Protein AF-A0A2J7Y1F1-F1 (afdb_monomer)

Solvent-accessible surface area (backbone atoms only — not comparable to full-atom values): 4789 Å² total; per-residue (Å²): 57,37,38,30,72,34,42,37,34,38,34,18,41,94,88,64,50,77,74,49,73,44,41,56,81,35,69,50,54,54,68,38,37,55,34,42,76,73,72,40,81,90,53,72,86,56,48,79,42,70,77,52,80,61,42,66,50,76,49,53,58,69,61,49,54,61,45,37,78,79,42,54,68,57,55,54,54,52,53,72,68,66,117

Organism: NCBI:txid47790

Secondary structure (DSSP, 8-state):
-EEEEES-EEEE-TT--EEEEE-TT-EE--HHHHHHHTT--S--SSEEEESS--EEEE--HHHHHHHHTT-THHHHHHHHH--

Structure (mmCIF, N/CA/C/O backbone):
data_AF-A0A2J7Y1F1-F1
#
_entry.id   AF-A0A2J7Y1F1-F1
#
loop_
_atom_site.group_PDB
_atom_site.id
_atom_site.type_symbol
_atom_site.label_atom_id
_atom_site.label_alt_id
_atom_site.label_comp_id
_atom_site.label_asym_id
_atom_site.label_entity_id
_atom_site.label_seq_id
_atom_site.pdbx_PDB_ins_code
_atom_site.Cartn_x
_atom_site.Cartn_y
_atom_site.Cartn_z
_atom_site.occupancy
_atom_site.B_iso_or_equiv
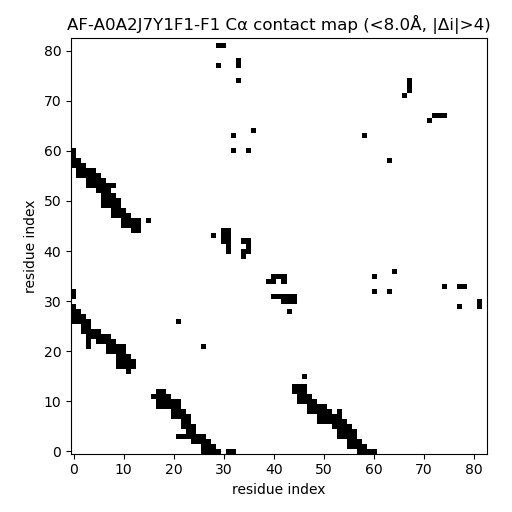_atom_site.auth_seq_id
_atom_site.auth_comp_id
_atom_site.auth_asym_id
_atom_site.auth_atom_id
_atom_site.pdbx_PDB_model_num
ATOM 1 N N . MET A 1 1 ? 4.086 -0.807 -0.418 1.00 93.56 1 MET A N 1
ATOM 2 C CA . MET A 1 1 ? 2.686 -1.096 -0.034 1.00 93.56 1 MET A CA 1
ATOM 3 C C . MET A 1 1 ? 2.665 -1.905 1.250 1.00 93.56 1 MET A C 1
ATOM 5 O O . MET A 1 1 ? 3.715 -2.399 1.664 1.00 93.56 1 MET A O 1
ATOM 9 N N . TYR A 1 2 ? 1.499 -2.023 1.873 1.00 97.56 2 TYR A N 1
ATOM 10 C CA . TYR A 1 2 ?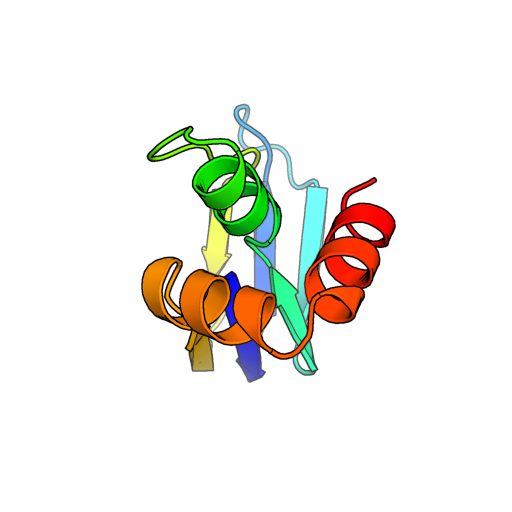 1.318 -2.725 3.138 1.00 97.56 2 TYR A CA 1
ATOM 11 C C . TYR A 1 2 ? 0.164 -3.716 3.034 1.00 97.56 2 TYR A C 1
ATOM 13 O O . TYR A 1 2 ? -0.865 -3.388 2.451 1.00 97.56 2 TYR A O 1
ATOM 21 N N . PHE A 1 3 ? 0.327 -4.893 3.632 1.00 97.56 3 PHE A N 1
ATOM 22 C CA . PHE A 1 3 ? -0.712 -5.915 3.761 1.00 97.56 3 PHE A CA 1
ATOM 23 C C . PHE A 1 3 ? -1.076 -6.058 5.233 1.00 97.56 3 PHE A C 1
ATOM 25 O O . PHE A 1 3 ? -0.188 -6.258 6.065 1.00 97.56 3 PHE A O 1
ATOM 32 N N . ILE A 1 4 ? -2.360 -5.948 5.561 1.00 98.31 4 ILE A N 1
ATOM 33 C CA . ILE A 1 4 ? -2.843 -5.961 6.942 1.00 98.31 4 ILE A CA 1
ATOM 34 C C . ILE A 1 4 ? -2.978 -7.411 7.405 1.00 98.31 4 ILE A C 1
ATOM 36 O O . ILE A 1 4 ? -3.883 -8.131 6.980 1.00 98.31 4 ILE A O 1
ATOM 40 N N . LEU A 1 5 ? -2.085 -7.833 8.302 1.00 98.38 5 LEU A N 1
ATOM 41 C CA . LEU A 1 5 ? -2.156 -9.140 8.952 1.00 98.38 5 LEU A CA 1
ATOM 42 C C . LEU A 1 5 ? -3.179 -9.128 10.092 1.00 98.38 5 LEU A C 1
ATOM 44 O O . LEU A 1 5 ? -3.891 -10.111 10.285 1.00 98.38 5 LEU A O 1
ATOM 48 N N . LYS A 1 6 ? -3.261 -8.020 10.835 1.00 98.44 6 LYS A N 1
ATOM 49 C CA . LYS A 1 6 ? -4.178 -7.842 11.966 1.00 98.44 6 LYS A CA 1
ATOM 50 C C . LYS A 1 6 ? -4.416 -6.359 12.251 1.00 98.44 6 LYS A C 1
ATOM 52 O O . LYS A 1 6 ? -3.528 -5.544 12.016 1.00 98.44 6 LYS A O 1
ATOM 57 N N . GLY A 1 7 ? -5.582 -6.043 12.810 1.00 97.81 7 GLY A N 1
ATOM 58 C CA . GLY A 1 7 ? -5.981 -4.687 13.193 1.00 97.81 7 GLY A CA 1
ATOM 59 C C . GLY A 1 7 ? -6.730 -3.949 12.085 1.00 97.81 7 GLY A C 1
ATOM 60 O O . GLY A 1 7 ? -7.096 -4.540 11.063 1.00 97.81 7 GLY A O 1
ATOM 61 N N . THR A 1 8 ? -6.966 -2.660 12.313 1.00 98.31 8 THR A N 1
ATOM 62 C CA . THR A 1 8 ? -7.746 -1.772 11.447 1.00 98.31 8 THR A CA 1
ATOM 63 C C . THR A 1 8 ? -6.984 -0.482 11.147 1.00 98.31 8 THR A C 1
ATOM 65 O O . THR A 1 8 ? -6.435 0.171 12.037 1.00 98.31 8 THR A O 1
ATOM 68 N N . VAL A 1 9 ? -6.981 -0.081 9.877 1.00 98.50 9 VAL A N 1
ATOM 69 C CA . VAL A 1 9 ? -6.341 1.144 9.385 1.00 98.50 9 VAL A CA 1
ATOM 70 C C . VAL A 1 9 ? -7.397 2.065 8.787 1.00 98.50 9 VAL A C 1
ATOM 72 O O . VAL A 1 9 ? -8.138 1.669 7.890 1.00 98.50 9 VAL A O 1
ATOM 75 N N . ALA A 1 10 ? -7.450 3.306 9.255 1.00 98.25 10 ALA A N 1
ATOM 76 C CA . ALA A 1 10 ? -8.237 4.374 8.659 1.00 98.25 10 ALA A CA 1
ATOM 77 C C . ALA A 1 10 ? -7.457 5.044 7.519 1.00 98.25 10 ALA A C 1
ATOM 79 O O . ALA A 1 10 ? -6.287 5.400 7.687 1.00 98.25 10 ALA A O 1
ATOM 80 N N . ILE A 1 11 ? -8.119 5.235 6.378 1.00 97.75 11 ILE A N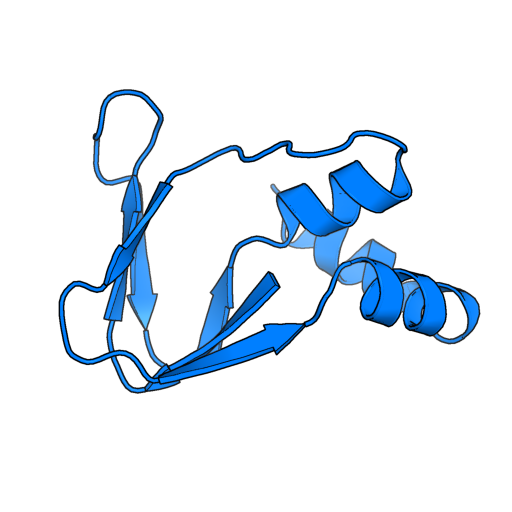 1
ATOM 81 C CA . ILE A 1 11 ? -7.596 5.971 5.225 1.00 97.75 11 ILE A CA 1
ATOM 82 C C . ILE A 1 11 ? -8.330 7.304 5.127 1.00 97.75 11 ILE A C 1
ATOM 84 O O . ILE A 1 11 ? -9.561 7.325 5.076 1.00 97.75 11 ILE A O 1
ATOM 88 N N . SER A 1 12 ? -7.588 8.406 5.086 1.00 97.56 12 SER A N 1
ATOM 89 C CA . SER A 1 12 ? -8.139 9.755 4.964 1.00 97.56 12 SER A CA 1
ATOM 90 C C . SER A 1 12 ? -7.516 10.525 3.807 1.00 97.56 12 SER A C 1
ATOM 92 O O . SER A 1 12 ? -6.349 10.313 3.474 1.00 97.56 12 SER A O 1
ATOM 94 N N . ASP A 1 13 ? -8.275 11.442 3.219 1.00 95.31 13 ASP A N 1
ATOM 95 C CA . ASP A 1 13 ? -7.752 12.371 2.217 1.00 95.31 13 ASP A CA 1
ATOM 96 C C . ASP A 1 13 ? -6.845 13.454 2.839 1.00 95.31 13 ASP A C 1
ATOM 98 O O . ASP A 1 13 ? -6.579 13.472 4.046 1.00 95.31 13 ASP A O 1
ATOM 102 N N . GLU A 1 14 ? -6.360 14.372 2.002 1.00 90.75 14 GLU A N 1
ATOM 103 C CA . GLU A 1 14 ? -5.515 15.504 2.405 1.00 90.75 14 GLU A CA 1
ATOM 104 C C . GLU A 1 14 ? -6.195 16.487 3.372 1.00 90.75 14 GLU A C 1
ATOM 106 O O . GLU A 1 14 ? -5.513 17.205 4.104 1.00 90.75 14 GLU A O 1
ATOM 111 N N . THR A 1 15 ? -7.530 16.499 3.424 1.00 93.81 15 THR A N 1
ATOM 112 C CA . THR A 1 15 ? -8.309 17.327 4.356 1.00 93.81 15 THR A CA 1
ATOM 113 C C . THR A 1 15 ? -8.497 16.650 5.717 1.00 93.81 15 THR A C 1
ATOM 115 O O . THR A 1 15 ? -8.968 17.277 6.666 1.00 93.81 15 THR A O 1
ATOM 118 N N . GLY A 1 16 ? -8.113 15.373 5.830 1.00 92.31 16 GLY A N 1
ATOM 119 C CA . GLY A 1 16 ? -8.353 14.534 6.999 1.00 92.31 16 GLY A CA 1
ATO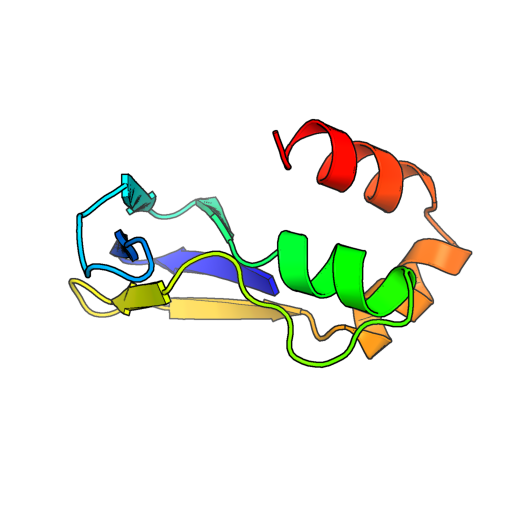M 120 C C . GLY A 1 16 ? -9.747 13.904 7.024 1.00 92.31 16 GLY A C 1
ATOM 121 O O . GLY A 1 16 ? -10.107 13.281 8.025 1.00 92.31 16 GLY A O 1
ATOM 122 N N . SER A 1 17 ? -10.530 14.035 5.948 1.00 96.75 17 SER A N 1
ATOM 123 C CA . SER A 1 17 ? -11.818 13.357 5.825 1.00 96.75 17 SER A CA 1
ATOM 124 C C . SER A 1 17 ? -11.597 11.857 5.665 1.00 96.75 17 SER A C 1
ATOM 126 O O . SER A 1 17 ? -10.761 11.418 4.873 1.00 96.75 17 SER A O 1
ATOM 128 N N . LEU A 1 18 ? -12.331 11.055 6.436 1.00 97.31 18 LEU A N 1
ATOM 129 C CA . LEU A 1 18 ? -12.232 9.600 6.383 1.00 97.31 18 LEU A CA 1
ATOM 130 C C . LEU A 1 18 ? -12.831 9.090 5.068 1.00 97.31 18 LEU A C 1
ATOM 132 O O . LEU A 1 18 ? -14.032 9.224 4.842 1.00 97.31 18 LEU A O 1
ATOM 136 N N . LEU A 1 19 ? -12.007 8.442 4.250 1.00 96.38 19 LEU A N 1
ATOM 137 C CA . LEU A 1 19 ? -12.437 7.793 3.015 1.00 96.38 19 LEU A CA 1
ATOM 138 C C . LEU A 1 19 ? -12.952 6.382 3.296 1.00 96.38 19 LEU A C 1
ATOM 140 O O . LEU A 1 19 ? -14.028 6.002 2.844 1.00 96.38 19 LEU A O 1
ATOM 144 N N . THR A 1 20 ? -12.185 5.593 4.056 1.00 97.38 20 THR A N 1
ATOM 145 C CA . THR A 1 20 ? -12.541 4.204 4.372 1.00 97.38 20 THR A CA 1
ATOM 146 C C . THR A 1 20 ? -11.755 3.653 5.565 1.00 97.38 20 THR A C 1
ATOM 148 O O . THR A 1 20 ? -10.826 4.287 6.072 1.00 97.38 20 THR A O 1
ATOM 151 N N . ARG A 1 21 ? -12.122 2.447 6.007 1.00 98.00 21 ARG A N 1
ATOM 152 C CA . ARG A 1 21 ? -11.358 1.624 6.950 1.00 98.00 21 ARG A CA 1
ATOM 153 C C . ARG A 1 21 ? -11.029 0.283 6.320 1.00 98.00 21 ARG A C 1
ATOM 155 O O . ARG A 1 21 ? -11.899 -0.374 5.758 1.00 98.00 21 ARG A O 1
ATOM 162 N N . LEU A 1 22 ? -9.780 -0.127 6.469 1.00 98.00 22 LEU A N 1
ATOM 163 C CA . LEU A 1 22 ? -9.254 -1.388 5.976 1.00 98.00 22 LEU A CA 1
ATOM 164 C C . LEU A 1 22 ? -8.943 -2.299 7.158 1.00 98.00 22 LEU A C 1
ATOM 166 O O . LEU A 1 22 ? -8.383 -1.854 8.157 1.00 98.00 22 LEU A O 1
ATOM 170 N N . ALA A 1 23 ? -9.305 -3.570 7.035 1.00 97.81 23 ALA A N 1
ATOM 171 C CA . ALA A 1 23 ? -9.109 -4.577 8.072 1.00 97.81 23 ALA A CA 1
ATOM 172 C C . ALA A 1 23 ? -8.184 -5.700 7.581 1.00 97.81 23 ALA A C 1
ATOM 174 O O . ALA A 1 23 ? -7.679 -5.670 6.455 1.00 97.81 23 ALA A O 1
ATOM 175 N N . GLN A 1 24 ? -7.977 -6.705 8.430 1.00 97.88 24 GLN A N 1
ATOM 176 C CA . GLN A 1 24 ? -7.217 -7.913 8.114 1.00 97.88 24 GLN A CA 1
ATOM 177 C C . GLN A 1 24 ? -7.542 -8.485 6.721 1.00 97.88 24 GLN A C 1
ATOM 179 O O . GLN A 1 24 ? -8.703 -8.599 6.334 1.00 97.88 24 GLN A O 1
ATOM 184 N N . GLY A 1 25 ? -6.497 -8.858 5.979 1.00 96.75 25 GLY A N 1
ATOM 185 C CA . GLY A 1 25 ? -6.586 -9.366 4.606 1.00 96.75 25 GLY A CA 1
ATOM 186 C C . GLY A 1 25 ? -6.614 -8.275 3.531 1.00 96.75 25 GLY A C 1
ATOM 187 O O . GLY A 1 25 ? -6.394 -8.576 2.360 1.00 96.75 25 GLY A O 1
ATOM 188 N N . SER A 1 26 ? -6.828 -7.012 3.912 1.00 96.81 26 SER A N 1
ATOM 189 C CA . SER A 1 26 ? -6.748 -5.870 2.994 1.00 96.81 26 SER A CA 1
ATOM 190 C C . SER A 1 26 ? -5.302 -5.407 2.793 1.00 96.81 26 SER A C 1
ATOM 192 O O . SER A 1 26 ? -4.394 -5.770 3.547 1.00 96.81 26 SER A O 1
ATOM 194 N N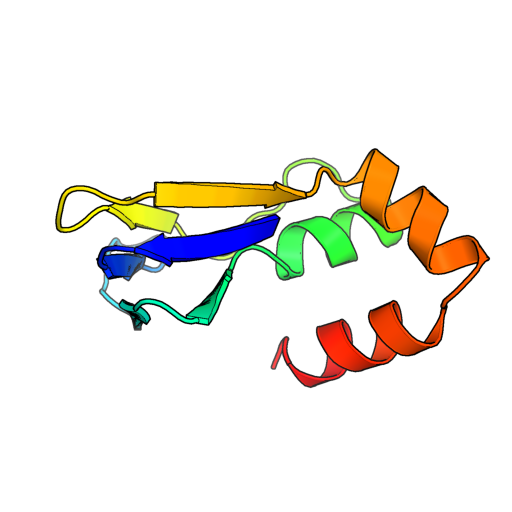 . HIS A 1 27 ? -5.088 -4.553 1.797 1.00 95.75 27 HIS A N 1
ATOM 195 C CA . HIS A 1 27 ? -3.809 -3.900 1.531 1.00 95.75 27 HIS A CA 1
ATOM 196 C C . HIS A 1 27 ? -4.011 -2.419 1.199 1.00 95.75 27 HIS A C 1
ATOM 198 O O . HIS A 1 27 ? -5.131 -1.999 0.922 1.00 95.75 27 HIS A O 1
ATOM 204 N N . PHE A 1 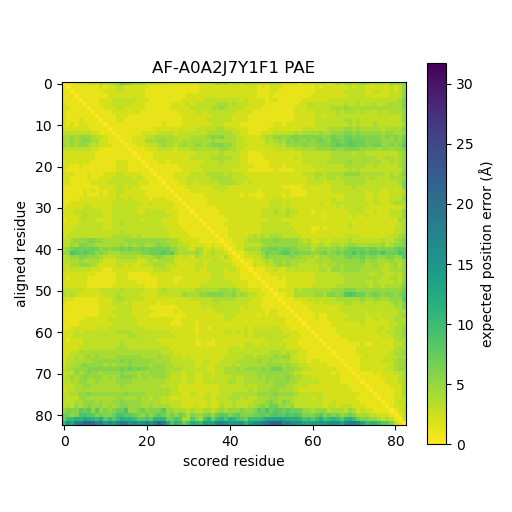28 ? -2.937 -1.631 1.275 1.00 95.62 28 PHE A N 1
ATOM 205 C CA . PHE A 1 28 ? -2.946 -0.220 0.882 1.00 95.62 28 PHE A CA 1
ATOM 206 C C . PHE A 1 28 ? -1.564 0.293 0.456 1.00 95.62 28 PHE A C 1
ATOM 208 O O . PHE A 1 28 ? -0.508 -0.264 0.794 1.00 95.62 28 PHE A O 1
ATOM 215 N N . GLY A 1 29 ? -1.559 1.435 -0.234 1.00 94.25 29 GLY A N 1
ATOM 216 C CA . GLY A 1 29 ? -0.349 2.145 -0.653 1.00 94.25 29 GLY A CA 1
ATOM 217 C C . GLY A 1 29 ? 0.235 1.654 -1.981 1.00 94.25 29 GLY A C 1
ATOM 218 O O . GLY A 1 29 ? 1.405 1.930 -2.263 1.00 94.25 29 GLY A O 1
ATOM 219 N N . GLU A 1 30 ? -0.563 0.934 -2.767 1.00 93.62 30 GLU A N 1
ATOM 220 C CA . GLU A 1 30 ? -0.316 0.489 -4.140 1.00 93.62 30 GLU A CA 1
ATOM 221 C C . GLU A 1 30 ? -0.089 1.659 -5.099 1.00 93.62 30 GLU A C 1
ATOM 223 O O . GLU A 1 30 ? 0.868 1.612 -5.867 1.00 93.62 30 GLU A O 1
ATOM 228 N N . PHE A 1 31 ? -0.825 2.769 -4.957 1.00 93.25 31 PHE A N 1
ATOM 229 C CA . PHE A 1 31 ? -0.612 3.972 -5.774 1.00 93.25 31 PHE A CA 1
ATOM 230 C C . PHE A 1 31 ? 0.835 4.467 -5.760 1.00 93.25 31 PHE A C 1
ATOM 232 O O . PHE A 1 31 ? 1.375 4.829 -6.797 1.00 93.25 31 PHE A O 1
ATOM 239 N N . GLY A 1 32 ? 1.504 4.456 -4.603 1.00 92.81 32 GLY A N 1
ATOM 240 C CA . GLY A 1 32 ? 2.902 4.898 -4.556 1.00 92.81 32 GLY 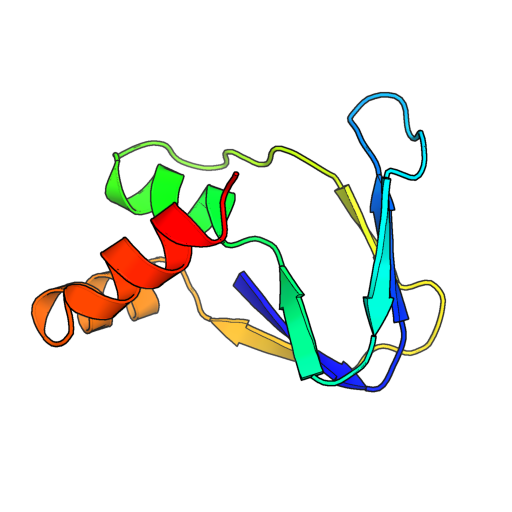A CA 1
ATOM 241 C C . GLY A 1 32 ? 3.911 3.838 -5.006 1.00 92.81 32 GLY A C 1
ATOM 242 O O . GLY A 1 32 ? 5.076 4.176 -5.178 1.00 92.81 32 GLY A O 1
ATOM 243 N N . ILE A 1 33 ? 3.500 2.576 -5.181 1.00 93.19 33 ILE A N 1
ATOM 244 C CA . ILE A 1 33 ? 4.302 1.590 -5.920 1.00 93.19 33 ILE A CA 1
ATOM 245 C C . ILE A 1 33 ? 4.162 1.842 -7.423 1.00 93.19 33 ILE A C 1
ATOM 247 O O . ILE A 1 33 ? 5.174 1.937 -8.106 1.00 93.19 33 ILE A O 1
ATOM 251 N N . LEU A 1 34 ? 2.936 2.019 -7.926 1.00 93.00 34 LEU A N 1
ATOM 252 C CA . LEU A 1 34 ? 2.694 2.333 -9.338 1.00 93.00 34 LEU A CA 1
ATOM 253 C C . LEU A 1 34 ? 3.394 3.635 -9.750 1.00 93.00 34 LEU A C 1
ATOM 255 O O . LEU A 1 34 ? 4.126 3.653 -10.732 1.00 93.00 34 LEU A O 1
ATOM 259 N N . ALA A 1 35 ? 3.277 4.685 -8.932 1.00 93.56 35 ALA A N 1
ATOM 260 C CA . ALA A 1 35 ? 3.973 5.949 -9.155 1.00 93.56 35 ALA A CA 1
ATOM 261 C C . ALA A 1 35 ? 5.501 5.772 -9.197 1.00 93.56 35 ALA A C 1
ATOM 263 O O . ALA A 1 35 ? 6.161 6.386 -10.029 1.00 93.56 35 ALA A O 1
ATOM 264 N N . TYR A 1 36 ? 6.066 4.900 -8.351 1.00 94.44 36 TYR A N 1
ATOM 265 C CA . TYR A 1 36 ? 7.498 4.589 -8.378 1.00 94.44 36 TYR A CA 1
ATOM 266 C C . TYR A 1 36 ? 7.918 3.928 -9.697 1.00 94.44 36 TYR A C 1
ATOM 268 O O . TYR A 1 36 ? 8.935 4.323 -10.265 1.00 94.44 36 TYR A O 1
ATOM 276 N N . LEU A 1 37 ? 7.132 2.971 -10.207 1.00 92.56 37 LEU A N 1
ATOM 277 C CA . LEU A 1 37 ? 7.382 2.351 -11.516 1.00 92.56 37 LEU A CA 1
ATOM 278 C C . LEU A 1 37 ? 7.293 3.367 -12.661 1.00 92.56 37 LEU A C 1
ATOM 280 O O . LEU A 1 37 ? 8.071 3.297 -13.608 1.00 92.56 37 LEU A O 1
ATOM 284 N N . ASP A 1 38 ? 6.406 4.352 -12.529 1.00 93.50 38 ASP A N 1
ATOM 285 C CA . ASP A 1 38 ? 6.253 5.462 -13.474 1.00 93.50 38 ASP A CA 1
ATOM 286 C C . ASP A 1 38 ? 7.321 6.574 -13.268 1.00 93.50 38 ASP A C 1
ATOM 288 O O . ASP A 1 38 ? 7.259 7.637 -13.890 1.00 93.50 38 ASP A O 1
ATOM 292 N N . GLY A 1 39 ? 8.323 6.354 -12.404 1.00 94.44 39 GLY A N 1
ATOM 293 C CA . GLY A 1 39 ? 9.451 7.266 -12.169 1.00 94.44 39 GLY A CA 1
ATOM 294 C C . GLY A 1 39 ? 9.177 8.413 -11.187 1.00 94.44 39 GLY A C 1
ATOM 295 O O . GLY A 1 39 ? 9.996 9.325 -11.057 1.00 94.44 39 GLY A O 1
ATOM 296 N N . GLN A 1 40 ? 8.047 8.390 -10.480 1.00 93.31 40 GLN A N 1
ATOM 297 C CA . GLN A 1 40 ? 7.653 9.399 -9.499 1.00 93.31 40 GLN A CA 1
ATOM 298 C C . GLN A 1 40 ? 7.944 8.934 -8.066 1.00 93.31 40 GLN A C 1
ATOM 300 O O . GLN A 1 40 ? 7.395 7.951 -7.567 1.00 93.31 40 GLN A O 1
ATOM 305 N N . LEU A 1 41 ? 8.788 9.683 -7.354 1.00 88.44 41 LEU A N 1
ATOM 306 C CA . LEU A 1 41 ? 9.196 9.352 -5.988 1.00 88.44 41 LEU A CA 1
ATOM 307 C C . LEU A 1 41 ? 8.336 10.073 -4.946 1.00 88.44 41 LEU A C 1
ATOM 309 O O . LEU A 1 41 ? 8.089 11.271 -5.040 1.00 88.44 41 LEU A O 1
ATOM 313 N N . GLY A 1 42 ? 7.930 9.343 -3.904 1.00 83.88 42 GLY A N 1
ATOM 314 C CA . GLY A 1 42 ? 7.278 9.919 -2.723 1.00 83.88 42 GLY A CA 1
ATOM 315 C C . GLY A 1 42 ? 5.794 10.268 -2.882 1.00 83.88 42 GLY A C 1
ATOM 316 O O . GLY A 1 42 ? 5.223 10.860 -1.970 1.00 83.88 42 GLY A O 1
ATOM 317 N N . VAL A 1 43 ? 5.151 9.883 -3.988 1.00 90.19 43 VAL A N 1
ATOM 318 C CA . VAL A 1 43 ? 3.728 10.165 -4.226 1.00 90.19 43 VAL A CA 1
ATOM 319 C C . VAL A 1 43 ? 2.837 9.312 -3.314 1.00 90.19 43 VAL A C 1
ATOM 321 O O . VAL A 1 43 ? 2.970 8.086 -3.240 1.00 90.19 43 VAL A O 1
ATOM 324 N N . ARG A 1 44 ? 1.906 9.973 -2.616 1.00 91.19 44 ARG A N 1
ATOM 325 C CA . ARG A 1 44 ? 0.834 9.366 -1.814 1.00 91.19 44 ARG A CA 1
ATOM 326 C C . ARG A 1 44 ? -0.459 10.137 -2.054 1.00 91.19 44 ARG A C 1
ATOM 328 O O . ARG A 1 44 ? -0.444 11.360 -2.037 1.00 91.19 44 ARG A O 1
ATOM 335 N N . THR A 1 45 ? -1.555 9.415 -2.257 1.00 92.12 45 THR A N 1
ATOM 336 C CA . THR A 1 45 ? -2.885 9.982 -2.541 1.00 92.12 45 THR A CA 1
ATOM 337 C C . THR A 1 45 ? -3.753 10.132 -1.291 1.00 92.12 45 THR A C 1
ATOM 339 O O . THR A 1 45 ? -4.721 10.882 -1.299 1.00 92.12 45 THR A O 1
ATOM 342 N N . ALA A 1 46 ? -3.406 9.432 -0.210 1.00 94.75 46 ALA A N 1
ATOM 343 C CA . ALA A 1 46 ? -4.138 9.433 1.047 1.00 94.75 46 ALA A CA 1
ATOM 344 C C . ALA A 1 46 ? -3.194 9.155 2.226 1.00 94.75 46 ALA A C 1
ATOM 346 O O . ALA A 1 46 ? -2.107 8.587 2.059 1.00 94.75 46 ALA A O 1
ATOM 347 N N . ALA A 1 47 ? -3.626 9.532 3.426 1.00 95.62 47 ALA A N 1
ATOM 348 C CA . ALA A 1 47 ? -2.960 9.198 4.676 1.00 95.62 47 ALA A CA 1
ATOM 349 C C . ALA A 1 47 ? -3.558 7.918 5.272 1.00 95.62 47 ALA A C 1
ATOM 351 O O . ALA A 1 47 ? -4.771 7.732 5.281 1.00 95.62 47 ALA A O 1
ATOM 352 N N . ALA A 1 48 ? -2.697 7.049 5.799 1.00 97.00 48 ALA A N 1
ATOM 353 C CA . ALA A 1 48 ? -3.089 5.833 6.499 1.00 97.00 48 ALA A CA 1
ATOM 354 C C . ALA A 1 48 ? -2.717 5.949 7.980 1.00 97.00 48 ALA A C 1
ATOM 356 O O . ALA A 1 48 ? -1.567 6.246 8.314 1.00 97.00 48 ALA A O 1
ATOM 357 N N . ARG A 1 49 ? -3.678 5.702 8.871 1.00 97.25 49 ARG A N 1
ATOM 358 C CA . ARG A 1 49 ? -3.494 5.757 10.324 1.00 97.25 49 ARG A CA 1
ATOM 359 C C . ARG A 1 49 ? -4.048 4.493 10.970 1.00 97.25 49 ARG A C 1
ATOM 361 O O . ARG A 1 49 ? -5.149 4.068 10.651 1.00 97.25 49 ARG A O 1
ATOM 368 N N . ALA A 1 50 ? -3.296 3.910 11.897 1.00 97.81 50 ALA A N 1
ATOM 369 C CA . ALA A 1 50 ? -3.788 2.802 12.707 1.00 97.81 50 ALA A CA 1
ATOM 370 C C . ALA A 1 50 ? -4.887 3.292 13.668 1.00 97.81 50 ALA A C 1
ATOM 372 O O . ALA A 1 50 ? -4.665 4.250 14.416 1.00 97.81 50 ALA A O 1
ATOM 373 N N . ASP A 1 51 ? -6.053 2.643 13.633 1.00 96.00 51 ASP A N 1
ATOM 374 C CA . ASP A 1 51 ? -7.141 2.873 14.596 1.00 96.00 51 ASP A CA 1
ATOM 375 C C . ASP A 1 51 ? -6.926 2.050 15.880 1.00 96.00 51 ASP A C 1
ATOM 377 O O . ASP A 1 51 ? -7.354 2.452 16.963 1.00 96.00 51 ASP A O 1
ATOM 381 N N . ASP A 1 52 ? -6.230 0.916 15.770 1.00 95.56 52 ASP A N 1
ATOM 382 C CA . ASP A 1 52 ? -5.887 0.009 16.865 1.00 95.56 52 ASP A CA 1
ATOM 383 C C . ASP A 1 52 ? -4.437 -0.515 16.745 1.00 95.56 52 ASP A C 1
ATOM 385 O O . ASP A 1 52 ? -3.584 0.084 16.085 1.00 95.56 52 ASP A O 1
ATOM 389 N N . CYS A 1 53 ? -4.117 -1.613 17.440 1.00 97.88 53 CYS A N 1
ATOM 390 C CA . CYS A 1 53 ? -2.830 -2.285 17.289 1.00 97.88 53 CYS A CA 1
ATOM 391 C C . CYS A 1 53 ? -2.802 -3.067 15.967 1.00 97.88 53 CYS A C 1
ATOM 393 O O . CYS A 1 53 ? -3.436 -4.119 15.847 1.00 97.88 53 CYS A O 1
ATOM 395 N N . VAL A 1 54 ? -2.042 -2.550 15.002 1.00 98.38 54 VAL A N 1
ATOM 396 C CA . VAL A 1 54 ? -1.971 -3.073 13.636 1.00 98.38 54 VAL A CA 1
ATOM 397 C C . VAL A 1 54 ? -0.657 -3.810 13.393 1.00 98.38 54 VAL A C 1
ATOM 399 O O . VAL A 1 54 ? 0.426 -3.285 13.652 1.00 98.38 54 VAL A O 1
ATOM 402 N N . GLU A 1 55 ? -0.757 -5.004 12.815 1.00 98.50 55 GLU A N 1
ATOM 403 C CA . GLU A 1 55 ? 0.374 -5.781 12.308 1.00 98.50 55 GLU A CA 1
ATOM 404 C C . GLU A 1 55 ? 0.300 -5.811 10.778 1.00 98.50 55 GLU A C 1
ATOM 406 O O . GLU A 1 55 ? -0.731 -6.171 10.201 1.00 98.50 55 GLU A O 1
ATOM 411 N N . VAL A 1 56 ? 1.388 -5.424 10.109 1.00 98.38 56 VAL A N 1
ATOM 412 C CA . VAL A 1 56 ? 1.459 -5.347 8.644 1.00 98.38 56 VAL A CA 1
ATOM 413 C C . VAL A 1 56 ? 2.724 -5.994 8.106 1.00 98.38 56 VAL A C 1
ATOM 415 O O . VAL A 1 56 ? 3.801 -5.857 8.684 1.00 98.38 56 VAL A O 1
ATOM 418 N N . TYR A 1 57 ? 2.607 -6.610 6.933 1.00 98.44 57 TYR A N 1
ATOM 419 C CA . TY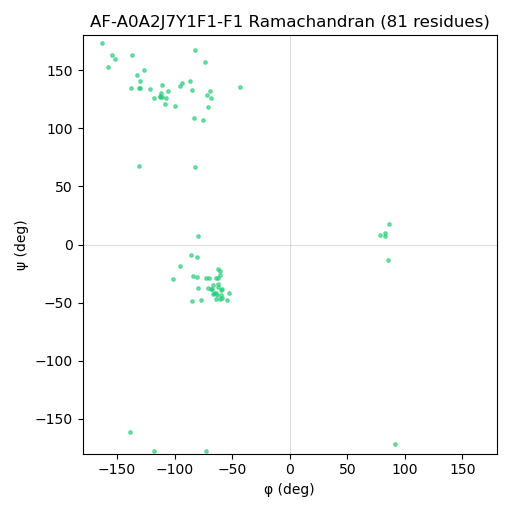R A 1 57 ? 3.758 -6.842 6.067 1.00 98.44 57 TYR A CA 1
ATOM 420 C C . TYR A 1 57 ? 3.973 -5.628 5.176 1.00 98.44 57 TYR A C 1
ATOM 422 O O . TYR A 1 57 ? 3.016 -5.038 4.675 1.00 98.44 57 TYR A O 1
ATOM 430 N N . LYS A 1 58 ? 5.234 -5.265 4.956 1.00 96.94 58 LYS A N 1
ATOM 431 C CA . LYS A 1 58 ? 5.617 -4.190 4.045 1.00 96.94 58 LYS A CA 1
ATOM 432 C C . LYS A 1 58 ? 6.336 -4.784 2.843 1.00 96.94 58 LYS A C 1
ATOM 434 O O . LYS A 1 58 ? 7.299 -5.520 3.016 1.00 96.94 58 LYS A O 1
ATOM 439 N N . LEU A 1 59 ? 5.904 -4.388 1.651 1.00 95.69 59 LEU A N 1
ATOM 440 C CA . LEU A 1 59 ? 6.624 -4.631 0.405 1.00 95.69 59 LEU A CA 1
ATOM 441 C C . LEU A 1 59 ? 7.206 -3.308 -0.097 1.00 95.69 59 LEU A C 1
ATOM 443 O O . LEU A 1 59 ? 6.469 -2.325 -0.272 1.00 95.69 59 LEU A O 1
ATOM 447 N N . HIS A 1 60 ? 8.528 -3.271 -0.251 1.00 95.25 60 HIS A N 1
ATOM 448 C CA . HIS A 1 60 ? 9.254 -2.106 -0.745 1.00 95.25 60 HIS A CA 1
ATOM 449 C C . HIS A 1 60 ? 9.053 -1.918 -2.251 1.00 95.25 60 HIS A C 1
ATOM 451 O O . HIS A 1 60 ? 8.695 -2.853 -2.966 1.00 95.25 60 HIS A O 1
ATOM 457 N N . CYS A 1 61 ? 9.243 -0.685 -2.724 1.00 93.75 61 CYS A N 1
ATOM 458 C CA . CYS A 1 61 ? 9.055 -0.373 -4.138 1.00 93.75 61 CYS A CA 1
ATOM 459 C C . CYS A 1 61 ? 10.116 -1.067 -5.001 1.00 93.75 61 CYS A C 1
ATOM 461 O O . CYS A 1 61 ? 9.782 -1.581 -6.060 1.00 93.75 61 CYS A O 1
ATOM 463 N N . GLU A 1 62 ? 11.358 -1.136 -4.521 1.00 94.75 62 GLU A N 1
ATOM 464 C CA . GLU A 1 62 ? 12.479 -1.794 -5.199 1.00 94.75 62 GLU A CA 1
ATOM 465 C C . GLU A 1 62 ? 12.244 -3.307 -5.352 1.00 94.75 62 GLU A C 1
ATOM 467 O O . GLU A 1 62 ? 12.482 -3.883 -6.417 1.00 94.75 62 GLU A O 1
ATOM 472 N N . ASP A 1 63 ? 11.718 -3.938 -4.299 1.00 95.75 63 ASP A N 1
ATOM 473 C CA . ASP A 1 63 ? 11.367 -5.360 -4.309 1.00 95.75 63 ASP A CA 1
ATOM 474 C C . ASP A 1 63 ? 10.209 -5.625 -5.277 1.00 95.75 63 ASP A C 1
ATOM 476 O O . ASP A 1 63 ? 10.253 -6.576 -6.054 1.00 95.75 63 ASP A O 1
ATOM 480 N N . PHE A 1 64 ? 9.183 -4.766 -5.276 1.00 95.12 64 PHE A N 1
ATOM 481 C CA . PHE A 1 64 ? 8.072 -4.892 -6.219 1.00 95.12 64 PHE A CA 1
ATOM 482 C C . PHE A 1 64 ? 8.512 -4.667 -7.667 1.00 95.12 64 PHE A C 1
ATOM 484 O O . PHE A 1 64 ? 8.088 -5.412 -8.542 1.00 95.12 64 PHE A O 1
ATOM 491 N N . ALA A 1 65 ? 9.373 -3.682 -7.929 1.00 93.75 65 ALA A N 1
ATOM 492 C CA . ALA A 1 65 ? 9.916 -3.442 -9.263 1.00 93.75 65 ALA A CA 1
ATOM 493 C C . ALA A 1 65 ? 10.674 -4.669 -9.779 1.00 93.75 65 ALA A C 1
ATOM 495 O O . ALA A 1 65 ? 10.441 -5.109 -10.899 1.00 93.75 65 ALA A O 1
ATOM 496 N N . SER A 1 66 ? 11.480 -5.290 -8.914 1.00 95.06 66 SER A N 1
ATOM 497 C CA . SER A 1 66 ? 12.173 -6.536 -9.244 1.00 95.06 66 SER A CA 1
ATOM 498 C C . SER A 1 66 ? 11.195 -7.680 -9.533 1.00 95.06 66 SER A C 1
ATOM 500 O O . SER A 1 66 ? 11.466 -8.499 -10.399 1.00 95.06 66 SER A O 1
ATOM 502 N N . LEU A 1 67 ? 10.057 -7.759 -8.831 1.00 94.00 67 LEU A N 1
ATOM 503 C CA . LEU A 1 67 ? 9.010 -8.753 -9.101 1.00 94.00 67 LEU A CA 1
ATOM 504 C C . LEU A 1 67 ? 8.261 -8.482 -10.410 1.00 94.00 67 LEU A C 1
ATOM 506 O O . LEU A 1 67 ? 7.924 -9.435 -11.107 1.00 94.00 67 LEU A O 1
ATOM 510 N N . ALA A 1 68 ? 8.017 -7.215 -10.747 1.00 93.19 68 ALA A N 1
ATOM 511 C CA . ALA A 1 68 ? 7.312 -6.815 -11.962 1.00 93.19 68 ALA A CA 1
ATOM 512 C C . ALA A 1 68 ? 8.056 -7.239 -13.240 1.00 93.19 68 ALA A C 1
ATOM 514 O O . ALA A 1 68 ? 7.409 -7.537 -14.241 1.00 93.19 68 ALA A O 1
ATOM 515 N N . ASP A 1 69 ? 9.387 -7.350 -13.185 1.00 92.75 69 ASP A N 1
ATOM 516 C CA . ASP A 1 69 ? 10.194 -7.886 -14.289 1.00 92.75 69 ASP A CA 1
ATOM 517 C C . ASP A 1 69 ? 9.879 -9.365 -14.593 1.00 92.75 69 ASP A C 1
ATOM 519 O O . ASP A 1 69 ? 10.018 -9.806 -15.735 1.00 92.75 69 ASP A O 1
ATOM 523 N N . TYR A 1 70 ? 9.446 -10.141 -13.589 1.00 95.50 70 TYR A N 1
ATOM 524 C CA . TYR A 1 70 ? 9.120 -11.569 -13.732 1.00 95.50 70 TYR A CA 1
ATOM 525 C C . TYR A 1 70 ? 7.615 -11.846 -13.823 1.00 95.50 70 TYR A C 1
ATOM 527 O O . TYR A 1 70 ? 7.222 -12.824 -14.455 1.00 95.50 70 TYR A O 1
ATOM 535 N N . TYR A 1 71 ? 6.797 -11.005 -13.189 1.00 95.31 71 TYR A N 1
ATOM 536 C CA . TYR A 1 71 ? 5.346 -11.155 -13.059 1.00 95.31 71 TYR A CA 1
ATOM 537 C C . TYR A 1 71 ? 4.641 -9.841 -13.441 1.00 95.31 71 TYR A C 1
ATOM 539 O O . TYR A 1 71 ? 4.084 -9.156 -12.572 1.00 95.31 71 TYR A O 1
ATOM 547 N N . PRO A 1 72 ? 4.694 -9.430 -14.722 1.00 93.62 72 PRO A N 1
ATOM 548 C CA . PRO A 1 72 ? 4.129 -8.159 -15.175 1.00 93.62 72 PRO A CA 1
ATOM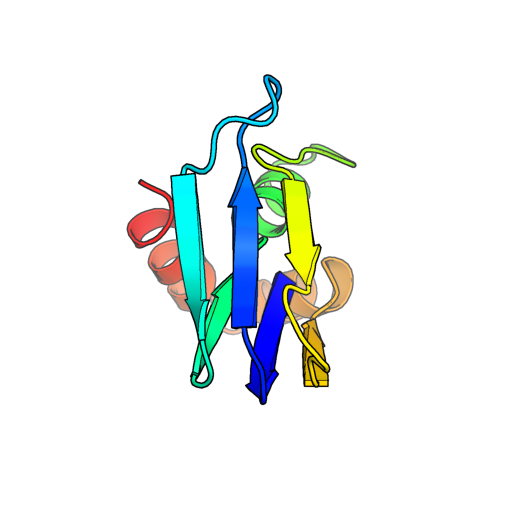 549 C C . PRO A 1 72 ? 2.615 -8.059 -14.940 1.00 93.62 72 PRO A C 1
ATOM 551 O O . PRO A 1 72 ? 2.105 -6.964 -14.715 1.00 93.62 72 PRO A O 1
ATOM 554 N N . GLU A 1 73 ? 1.901 -9.186 -14.891 1.00 94.56 73 GLU A N 1
ATOM 555 C CA . GLU A 1 73 ? 0.468 -9.244 -14.589 1.00 94.56 73 GLU A CA 1
ATOM 556 C C . GLU A 1 73 ? 0.115 -8.681 -13.203 1.00 94.56 73 GLU A C 1
ATOM 558 O O . GLU A 1 73 ? -1.015 -8.244 -12.979 1.00 94.56 73 GLU A O 1
ATOM 563 N N . LEU A 1 74 ? 1.073 -8.646 -12.267 1.00 91.75 74 LEU A N 1
ATOM 564 C CA . LEU A 1 74 ? 0.871 -7.997 -10.972 1.00 91.75 74 LEU A CA 1
ATOM 565 C C . LEU A 1 74 ? 0.705 -6.485 -11.128 1.00 91.75 74 LEU A C 1
ATOM 567 O O . LEU A 1 74 ? -0.060 -5.878 -10.381 1.00 91.75 74 LEU A O 1
ATOM 571 N N . VAL A 1 75 ? 1.404 -5.869 -12.084 1.00 92.31 75 VAL A N 1
ATOM 572 C CA . VAL A 1 75 ? 1.273 -4.432 -12.359 1.00 92.31 75 VAL A CA 1
ATOM 573 C C . VAL A 1 75 ? -0.137 -4.132 -12.848 1.00 92.31 75 VAL A C 1
ATOM 575 O O . VAL A 1 75 ? -0.769 -3.218 -12.322 1.00 92.31 75 VAL A O 1
ATOM 578 N N . ASP A 1 76 ? -0.638 -4.929 -13.791 1.00 92.25 76 ASP A N 1
ATOM 579 C CA . ASP A 1 76 ? -1.992 -4.784 -14.330 1.00 92.25 76 ASP A CA 1
ATOM 580 C C . ASP A 1 76 ? -3.040 -4.961 -13.226 1.00 92.25 76 ASP A C 1
ATOM 582 O O . ASP A 1 76 ? -3.895 -4.097 -13.047 1.00 92.25 76 ASP A O 1
ATOM 586 N N . PHE A 1 77 ? -2.901 -5.999 -12.393 1.00 91.25 77 PHE A N 1
ATOM 587 C CA . PHE A 1 77 ? -3.778 -6.215 -11.240 1.00 91.25 77 PHE A CA 1
ATOM 588 C C . PHE A 1 77 ? -3.836 -4.993 -10.312 1.00 91.25 77 PHE A C 1
ATOM 590 O O . PHE A 1 77 ? -4.918 -4.559 -9.921 1.00 91.25 77 PHE A O 1
ATOM 597 N N . PHE A 1 78 ? -2.685 -4.413 -9.954 1.00 89.25 78 PHE A N 1
ATOM 598 C CA . PHE A 1 78 ? -2.672 -3.248 -9.068 1.00 89.25 78 PHE A CA 1
ATOM 599 C C . PHE A 1 78 ? -3.164 -1.970 -9.751 1.00 89.25 78 PHE A C 1
ATOM 601 O O . PHE A 1 78 ? -3.722 -1.123 -9.059 1.00 89.25 78 PHE A O 1
ATOM 608 N N . ARG A 1 79 ? -3.009 -1.822 -11.074 1.00 90.00 79 ARG A N 1
ATOM 609 C CA . ARG A 1 79 ? -3.624 -0.713 -11.823 1.00 90.00 79 ARG A CA 1
ATOM 610 C C . ARG A 1 79 ? -5.148 -0.843 -11.867 1.00 90.00 79 ARG A C 1
ATOM 612 O O . ARG A 1 79 ? -5.824 0.162 -11.692 1.00 90.00 79 ARG A O 1
ATOM 619 N N . ASP A 1 80 ? -5.674 -2.056 -12.012 1.00 88.56 80 ASP A N 1
ATOM 620 C CA . ASP A 1 80 ? -7.120 -2.317 -12.021 1.00 88.56 80 ASP A CA 1
ATOM 621 C C . ASP A 1 80 ? -7.777 -2.121 -10.646 1.00 88.56 80 ASP A C 1
ATOM 623 O O . ASP A 1 80 ? -8.958 -1.794 -10.564 1.00 88.56 80 ASP A O 1
ATOM 627 N N . VAL A 1 81 ? -7.032 -2.328 -9.555 1.00 81.50 81 VAL A N 1
ATOM 628 C CA . VAL A 1 81 ? -7.504 -2.053 -8.184 1.00 81.50 81 VAL A CA 1
ATOM 629 C C . VAL A 1 81 ? -7.397 -0.562 -7.836 1.00 81.50 81 VAL A C 1
ATOM 631 O O . VAL A 1 81 ? -8.176 -0.060 -7.027 1.00 81.50 81 VAL A O 1
ATOM 634 N N . ALA A 1 82 ? -6.454 0.150 -8.452 1.00 75.12 82 ALA A N 1
ATOM 635 C CA . ALA A 1 82 ? -6.211 1.576 -8.266 1.00 75.12 82 ALA A CA 1
ATOM 636 C C . ALA A 1 82 ? -7.169 2.436 -9.121 1.00 75.12 82 ALA A C 1
ATOM 638 O O . ALA A 1 82 ? -6.734 3.117 -10.051 1.00 75.12 82 ALA A O 1
ATOM 639 N N . VAL A 1 83 ? -8.469 2.402 -8.804 1.00 57.00 83 VAL A N 1
ATOM 640 C CA . VAL A 1 83 ? -9.529 3.199 -9.467 1.00 57.00 83 VAL A CA 1
ATOM 641 C C . VAL A 1 83 ? -10.003 4.347 -8.588 1.00 57.00 83 VAL A C 1
ATOM 643 O O . VAL A 1 83 ? -10.236 4.111 -7.381 1.00 57.00 83 VAL A O 1
#

Radius of gyration: 13.08 Å; Cα contacts (8 Å, |Δi|>4): 138; chains: 1; bounding box: 25×29×32 Å

InterPro domains:
  IPR000595 Cyclic nucleotide-binding domain [PF00027] (1-69)
  IPR000595 Cyclic nucleotide-binding domain [PS50042] (1-67)
  IPR014710 RmlC-like jelly roll fold [G3DSA:2.60.120.10] (1-82)
  IPR018488 Cyclic nucleotide-binding, conserved site [PS00889] (28-50)
  IPR018490 Cyclic nucleotide-binding domain superfamily [SSF51206] (1-79)
  IPR051413 Potassium/sodium hyperpolarization-activated cyclic nucleotide-gated channel [PTHR45689] (1-83)

Sequence (83 aa):
MYFILKGTVAISDETGSLLTRLAQGSHFGEFGILAYLDGQLGVRTAAARADDCVEVYKLHCEDFASLADYYPELVDFFRDVAV

Mean predicted aligned error: 3.01 Å

pLDDT: mean 94.05, std 5.61, range [57.0, 98.5]

Nearest PDB structures (foldseek):
  2ptm-assembly1_A  TM=9.174E-01  e=1.078E-04  Strongylocentrotus purpuratus
  7rhl-assembly1_B  TM=7.095E-01  e=2.274E-03  Homo sapiens
  4ku8-assembly1_A  TM=7.431E-01  e=2.947E-03  Homo sapiens
  6h7e-assembly1_A  TM=8.390E-01  e=7.309E-03  Homo sapiens
  3of1-assembly1_A  TM=7.851E-01  e=8.879E-03  Saccharomyces cerevisiae

Foldseek 3Di:
DKAWQAAKKFKAAPVRHTPDIDGHRDDDDLVQLLCVVVVHHPDDGIDIDTPDDTDIDDDDSVNVVVVCVVCVVVSVVSVVVVD